Protein AF-X1H787-F1 (afdb_monomer)

Radius of gyration: 18.26 Å; Cα contacts (8 Å, |Δi|>4): 65; chains: 1; bounding box: 61×25×27 Å

Mean predicted aligned error: 9.71 Å

Nearest PDB structures (foldseek):
  7pua-assembly1_F3  TM=3.850E-01  e=4.254E+00  Trypanosoma brucei brucei
  7qvp-assembly1_ME  TM=2.271E-01  e=9.593E+00  Homo sapiens

Organism: NCBI:txid412755

pLDDT: mean 81.73, std 14.1, range [50.47, 94.94]

Foldseek 3Di:
DAEFEWEWDDWDQDPVRDIDTDTHRPDDDDDDPPDDYHYDYPPDDDDPPPPPPPPPPDD

Solvent-accessible surface area (backbone atoms only — not comparable to full-atom values): 4170 Å² total; per-residue (Å²): 123,55,75,43,68,26,37,59,70,50,74,46,78,40,98,88,72,48,78,42,82,42,66,44,68,78,60,96,78,90,83,62,88,95,63,71,69,45,81,43,64,44,91,66,80,89,73,87,76,72,75,78,70,81,75,81,80,86,126

Secondary structure (DSSP, 8-state):
-EEEEEEEEEEEE-TTSPEEEEEEESS--PPPTT--EEEEEET-PPP------------

Structure (mmCIF, N/CA/C/O backbone):
data_AF-X1H787-F1
#
_entry.id   AF-X1H787-F1
#
loop_
_atom_site.group_PDB
_atom_site.id
_atom_site.type_symbol
_atom_site.label_atom_id
_atom_site.label_alt_id
_atom_site.label_comp_id
_atom_site.label_asym_id
_atom_site.label_entity_id
_atom_site.label_seq_id
_atom_site.pdbx_PDB_ins_code
_atom_site.Cartn_x
_atom_site.Cartn_y
_atom_site.Cartn_z
_atom_site.occupancy
_atom_site.B_iso_or_equiv
_atom_site.auth_seq_id
_atom_site.auth_comp_id
_atom_site.auth_asym_id
_atom_site.auth_atom_id
_atom_site.pdbx_PDB_model_num
ATOM 1 N N . MET A 1 1 ? -6.558 -6.329 13.680 1.00 81.31 1 MET A N 1
ATOM 2 C CA . MET A 1 1 ? -6.424 -5.085 12.884 1.00 81.31 1 MET A CA 1
ATOM 3 C C . MET A 1 1 ? -6.985 -5.380 11.503 1.00 81.31 1 MET A C 1
ATOM 5 O O . MET A 1 1 ? -6.649 -6.434 10.987 1.00 81.31 1 MET A O 1
ATOM 9 N N . LYS A 1 2 ? -7.882 -4.551 10.952 1.00 87.81 2 LYS A N 1
ATOM 10 C CA . LYS A 1 2 ? -8.481 -4.831 9.633 1.00 87.81 2 LYS A CA 1
ATOM 11 C C . LYS A 1 2 ? -7.478 -4.480 8.530 1.00 87.81 2 LYS A C 1
ATOM 13 O O . LYS A 1 2 ? -6.900 -3.391 8.570 1.00 87.81 2 LYS A O 1
ATOM 18 N N . GLU A 1 3 ? -7.295 -5.389 7.580 1.00 91.00 3 GLU A N 1
ATOM 19 C CA . GLU A 1 3 ? -6.464 -5.171 6.395 1.00 91.00 3 GLU A CA 1
ATOM 20 C C . GLU A 1 3 ? -7.304 -4.606 5.245 1.00 91.00 3 GLU A C 1
ATOM 22 O O . GLU A 1 3 ? -8.478 -4.949 5.072 1.00 91.00 3 GLU A O 1
ATOM 27 N N . ILE A 1 4 ? -6.713 -3.678 4.501 1.00 90.81 4 ILE A N 1
ATOM 28 C CA . ILE A 1 4 ? -7.295 -3.058 3.318 1.00 90.81 4 ILE A CA 1
ATOM 29 C C . ILE A 1 4 ? -6.355 -3.340 2.162 1.00 90.81 4 ILE A C 1
ATOM 31 O O . ILE A 1 4 ? -5.234 -2.839 2.139 1.00 90.81 4 ILE A O 1
ATOM 35 N N . HIS A 1 5 ? -6.845 -4.128 1.218 1.00 89.94 5 HIS A N 1
ATOM 36 C CA . HIS A 1 5 ? -6.120 -4.478 0.012 1.00 89.94 5 HIS A CA 1
ATOM 37 C C . HIS A 1 5 ? -6.348 -3.423 -1.067 1.00 89.94 5 HIS A C 1
ATOM 39 O O . HIS A 1 5 ? -7.488 -3.028 -1.342 1.00 89.94 5 HIS A O 1
ATOM 45 N N . VAL A 1 6 ? -5.253 -2.950 -1.647 1.00 91.88 6 VAL A N 1
ATOM 46 C CA . VAL A 1 6 ? -5.229 -2.012 -2.770 1.00 91.88 6 VAL A CA 1
ATOM 47 C C . VAL A 1 6 ? -4.323 -2.576 -3.855 1.00 91.88 6 VAL A C 1
ATOM 49 O O . VAL A 1 6 ? -3.351 -3.259 -3.555 1.00 91.88 6 VAL A O 1
ATOM 52 N N . THR A 1 7 ? -4.621 -2.293 -5.115 1.00 92.50 7 THR A N 1
ATOM 53 C CA . THR A 1 7 ? -3.834 -2.793 -6.246 1.00 92.50 7 THR A CA 1
ATOM 54 C C . THR A 1 7 ? -2.763 -1.779 -6.624 1.00 92.50 7 THR A C 1
ATOM 56 O O . THR A 1 7 ? -3.059 -0.589 -6.754 1.00 92.50 7 THR A O 1
ATOM 59 N N . PHE A 1 8 ? -1.525 -2.235 -6.814 1.00 91.94 8 PHE A N 1
ATOM 60 C CA . PHE A 1 8 ? -0.451 -1.404 -7.351 1.00 91.94 8 PHE A CA 1
ATOM 61 C C . PHE A 1 8 ? -0.793 -0.906 -8.763 1.00 91.94 8 PHE A C 1
ATOM 63 O O . PHE A 1 8 ? -1.176 -1.694 -9.626 1.00 91.94 8 PHE A O 1
ATOM 70 N N . ALA A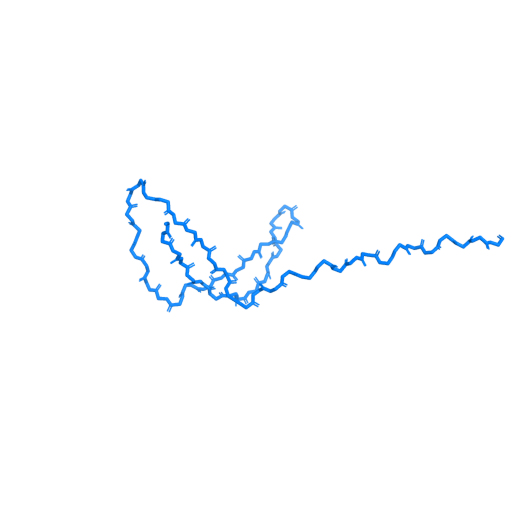 1 9 ? -0.643 0.398 -8.998 1.00 91.50 9 ALA A N 1
ATOM 71 C CA . ALA A 1 9 ? -0.921 1.021 -10.292 1.00 91.50 9 ALA A CA 1
ATOM 72 C C . ALA A 1 9 ? 0.331 1.607 -10.959 1.00 91.50 9 ALA A C 1
ATOM 74 O O . ALA A 1 9 ? 0.364 1.731 -12.181 1.00 91.50 9 ALA A O 1
ATOM 75 N N . GLY A 1 10 ? 1.365 1.951 -10.190 1.00 90.75 10 GLY A N 1
ATOM 76 C CA . GLY A 1 10 ? 2.613 2.463 -10.744 1.00 90.75 10 GLY A CA 1
ATOM 77 C C . GLY A 1 10 ? 3.445 3.250 -9.742 1.00 90.75 10 GLY A C 1
ATOM 78 O O . GLY A 1 10 ? 3.135 3.311 -8.550 1.00 90.75 10 GLY A O 1
ATOM 79 N N . VAL A 1 11 ? 4.502 3.872 -10.257 1.00 91.81 11 VAL A N 1
ATOM 80 C CA . VAL A 1 11 ? 5.330 4.831 -9.522 1.00 91.81 11 VAL A CA 1
ATOM 81 C C . VAL A 1 11 ? 5.384 6.160 -10.262 1.00 9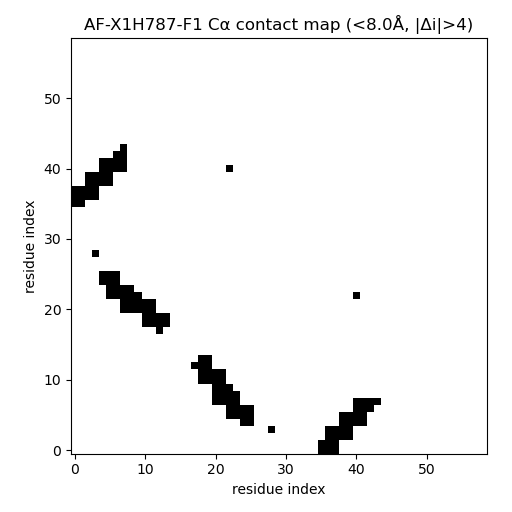1.81 11 VAL A C 1
ATOM 83 O O . VAL A 1 11 ? 5.427 6.187 -11.491 1.00 91.81 11 VAL A O 1
ATOM 86 N N . GLU A 1 12 ? 5.428 7.258 -9.517 1.00 93.06 12 GLU A N 1
ATOM 87 C CA . GLU A 1 12 ? 5.665 8.597 -10.059 1.00 93.06 12 GLU A CA 1
ATOM 88 C C . GLU A 1 12 ? 6.812 9.291 -9.329 1.00 93.06 12 GLU A C 1
ATOM 90 O O . GLU A 1 12 ? 7.087 9.012 -8.161 1.00 93.06 12 GLU A O 1
ATOM 95 N N . LYS A 1 13 ? 7.503 10.196 -10.027 1.00 92.31 13 LYS 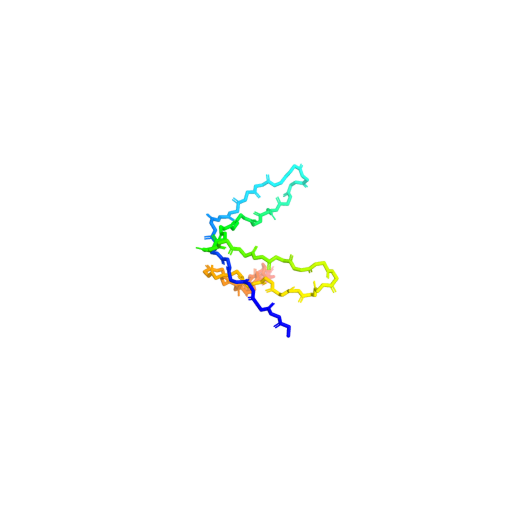A N 1
ATOM 96 C CA . LYS A 1 13 ? 8.560 11.006 -9.423 1.00 92.31 13 LYS A CA 1
ATOM 97 C C . LYS A 1 13 ? 7.925 12.170 -8.667 1.00 92.31 13 LYS A C 1
ATOM 99 O O . LYS A 1 13 ? 7.293 13.032 -9.273 1.00 92.31 13 LYS A O 1
ATOM 104 N N . ALA A 1 14 ? 8.117 12.192 -7.357 1.00 89.44 14 ALA A N 1
ATOM 105 C CA . ALA A 1 14 ? 7.664 13.264 -6.491 1.00 89.44 14 ALA A CA 1
ATOM 106 C C . ALA A 1 14 ? 8.513 14.539 -6.690 1.00 89.44 14 ALA A C 1
ATOM 108 O O . ALA A 1 14 ? 9.656 14.464 -7.161 1.00 89.44 14 ALA A O 1
ATOM 109 N N . PRO A 1 15 ? 7.985 15.725 -6.329 1.00 89.31 15 PRO A N 1
ATOM 110 C CA . PRO A 1 15 ? 8.693 16.999 -6.492 1.00 89.31 15 PRO A CA 1
ATOM 111 C C . PRO A 1 15 ? 10.033 17.084 -5.749 1.00 89.31 15 PRO A C 1
ATOM 113 O O . PRO A 1 15 ? 10.915 17.839 -6.149 1.00 89.31 15 PRO A O 1
ATOM 116 N N . ASP A 1 16 ? 10.198 16.300 -4.686 1.00 92.31 16 ASP A N 1
ATOM 117 C CA . ASP A 1 16 ? 11.424 16.188 -3.891 1.00 92.31 16 ASP A CA 1
ATOM 118 C C . ASP A 1 16 ? 12.464 15.230 -4.504 1.00 92.31 16 ASP A C 1
ATOM 120 O O . ASP A 1 16 ? 13.531 15.006 -3.935 1.00 92.31 16 ASP A O 1
ATOM 124 N N . GLY A 1 17 ? 12.165 14.666 -5.676 1.00 89.75 17 GLY A N 1
ATOM 125 C CA . GLY A 1 17 ? 13.020 13.724 -6.383 1.00 89.75 17 GLY A CA 1
ATOM 126 C C . GLY A 1 17 ? 12.863 12.268 -5.946 1.00 89.75 17 GLY A C 1
ATOM 127 O O . GLY A 1 17 ? 13.497 11.411 -6.565 1.00 89.75 17 GLY A O 1
ATOM 128 N N . GLN A 1 18 ? 12.027 11.972 -4.946 1.00 93.19 18 GLN A N 1
ATOM 129 C CA . GLN A 1 18 ? 11.726 10.603 -4.520 1.00 93.19 18 GLN A CA 1
ATOM 130 C C . GLN A 1 18 ? 10.692 9.938 -5.440 1.00 93.19 18 GLN A C 1
ATOM 132 O O . GLN A 1 18 ? 10.120 10.570 -6.328 1.00 93.19 18 GLN A O 1
ATOM 137 N N . PHE A 1 19 ? 10.445 8.643 -5.237 1.00 88.19 19 PHE A N 1
ATOM 138 C CA . PHE A 1 19 ? 9.378 7.918 -5.924 1.00 88.19 19 PHE A CA 1
ATOM 139 C C . PHE A 1 19 ? 8.176 7.738 -5.001 1.00 88.19 19 PHE A C 1
ATOM 141 O O . PHE A 1 19 ? 8.317 7.295 -3.864 1.00 88.19 19 PHE A O 1
ATOM 148 N N . SER A 1 20 ? 6.992 8.049 -5.517 1.00 89.81 20 SER A N 1
ATOM 149 C CA . SER A 1 20 ? 5.710 7.784 -4.868 1.00 89.81 20 SER A CA 1
ATOM 150 C C . SER A 1 20 ? 5.049 6.564 -5.496 1.00 89.81 20 SER A C 1
ATOM 152 O O . SER A 1 20 ? 5.148 6.354 -6.704 1.00 89.81 20 SER A O 1
ATOM 154 N N . ILE A 1 21 ? 4.372 5.755 -4.677 1.00 89.50 21 ILE A N 1
ATOM 155 C CA . ILE A 1 21 ? 3.577 4.612 -5.141 1.00 89.50 21 ILE A CA 1
ATOM 156 C C . ILE A 1 21 ? 2.150 5.084 -5.401 1.00 89.50 21 ILE A C 1
ATOM 158 O O . ILE A 1 21 ? 1.496 5.619 -4.505 1.00 89.50 21 ILE A O 1
ATOM 162 N N . ILE A 1 22 ? 1.650 4.811 -6.601 1.00 90.31 22 ILE A N 1
ATOM 163 C CA . ILE A 1 22 ? 0.248 4.997 -6.965 1.00 90.31 22 ILE A CA 1
ATOM 164 C C . ILE A 1 22 ? -0.457 3.652 -6.787 1.00 90.31 22 ILE A C 1
ATOM 166 O O . ILE A 1 22 ? 0.006 2.620 -7.282 1.00 90.31 22 ILE A O 1
ATOM 170 N N . TYR A 1 23 ? -1.588 3.651 -6.086 1.00 91.62 23 TYR A N 1
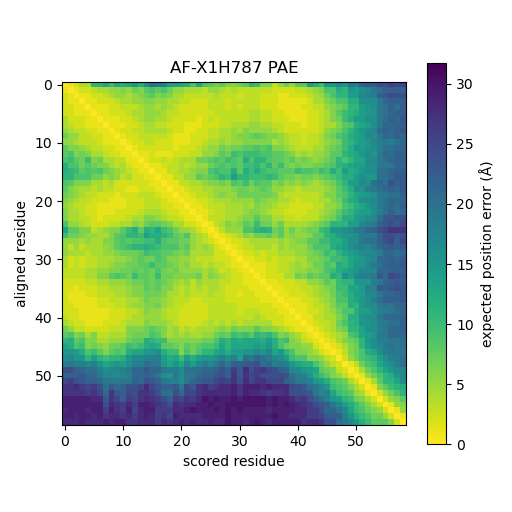ATOM 171 C CA . TYR A 1 23 ? -2.408 2.462 -5.870 1.00 91.62 23 TYR A CA 1
ATOM 172 C C . TYR A 1 23 ? -3.894 2.774 -6.053 1.00 91.62 23 TYR A C 1
ATOM 174 O O . TYR A 1 23 ? -4.347 3.890 -5.800 1.00 91.62 23 TYR A O 1
ATOM 182 N N . ILE A 1 24 ? -4.661 1.769 -6.475 1.00 86.94 24 ILE A N 1
ATOM 183 C CA . ILE A 1 24 ? -6.105 1.868 -6.703 1.00 86.94 24 ILE A CA 1
ATOM 184 C C . ILE A 1 24 ? -6.821 0.999 -5.662 1.00 86.94 24 ILE A C 1
ATOM 186 O O . ILE A 1 24 ? -6.525 -0.195 -5.553 1.00 86.94 24 ILE A O 1
ATOM 190 N N . PRO A 1 25 ? -7.766 1.544 -4.877 1.00 83.38 25 PRO A N 1
ATOM 191 C CA . PRO A 1 25 ? -8.574 0.723 -3.989 1.00 83.38 25 PRO A CA 1
ATOM 192 C C . PRO A 1 25 ? -9.498 -0.176 -4.816 1.00 83.38 25 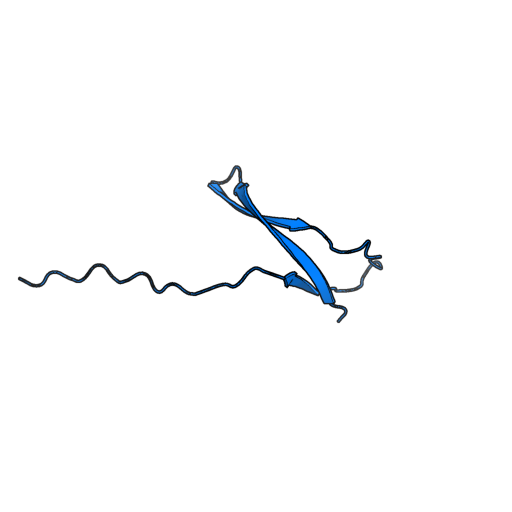PRO A C 1
ATOM 194 O O . PRO A 1 25 ? -10.287 0.315 -5.619 1.00 83.38 25 PRO A O 1
ATOM 197 N N . GLY A 1 26 ? -9.434 -1.492 -4.596 1.00 74.06 26 GLY A N 1
ATOM 198 C CA . GLY A 1 26 ? -10.251 -2.449 -5.353 1.00 74.06 26 GLY A CA 1
ATOM 199 C C . GLY A 1 26 ? -11.758 -2.317 -5.099 1.00 74.06 26 GLY A C 1
ATOM 200 O O . GLY A 1 26 ? -12.555 -2.654 -5.962 1.00 74.06 26 GLY A O 1
ATOM 201 N N . ASN A 1 27 ? -12.154 -1.804 -3.928 1.00 81.06 27 ASN A N 1
ATOM 202 C CA . ASN A 1 27 ? -13.540 -1.536 -3.537 1.00 81.06 27 ASN A CA 1
ATOM 203 C C . ASN A 1 27 ? -13.606 -0.323 -2.595 1.00 81.06 27 ASN A C 1
ATOM 205 O O . ASN A 1 27 ? -12.643 -0.023 -1.884 1.00 81.06 27 ASN A O 1
ATOM 209 N N . ARG A 1 28 ? -14.771 0.338 -2.513 1.00 83.00 28 ARG A N 1
ATOM 210 C CA . ARG A 1 28 ? -15.015 1.399 -1.519 1.00 83.00 28 ARG A CA 1
ATOM 211 C C . ARG A 1 28 ? -14.888 0.829 -0.101 1.00 83.00 28 ARG A C 1
ATOM 213 O O . ARG A 1 28 ? -15.664 -0.036 0.296 1.00 83.00 28 ARG A O 1
ATOM 220 N N . GLN A 1 29 ? -13.948 1.354 0.681 1.00 83.00 29 GLN A N 1
ATOM 221 C CA . GLN A 1 29 ? -13.747 0.984 2.085 1.00 83.00 29 GLN A CA 1
ATOM 222 C C . GLN A 1 29 ? -14.283 2.080 3.007 1.00 83.00 29 GLN A C 1
ATOM 224 O O . GLN A 1 29 ? -13.970 3.256 2.838 1.00 83.00 29 GLN A O 1
ATOM 229 N N . ILE A 1 30 ? -15.079 1.693 4.003 1.00 86.50 30 ILE A N 1
ATOM 230 C CA . ILE A 1 30 ? -15.526 2.597 5.068 1.00 86.50 30 ILE A CA 1
ATOM 231 C C . ILE A 1 30 ? -14.500 2.541 6.203 1.00 86.50 30 ILE A C 1
ATOM 233 O O . ILE A 1 30 ? -14.245 1.471 6.764 1.00 86.50 30 ILE A O 1
ATOM 237 N N . LEU A 1 31 ? -13.924 3.698 6.534 1.00 90.25 31 LEU A N 1
ATOM 238 C CA . LEU A 1 31 ? -13.002 3.869 7.654 1.00 90.25 31 LEU A CA 1
ATOM 239 C C . LEU A 1 31 ? -13.752 4.460 8.847 1.00 90.25 31 LEU A C 1
ATOM 241 O O . LEU A 1 31 ? -14.498 5.426 8.705 1.00 90.25 31 LEU A O 1
ATOM 245 N N . LEU A 1 32 ? -13.554 3.872 10.022 1.00 92.38 32 LEU A N 1
ATOM 246 C CA . LEU A 1 32 ? -14.135 4.347 11.270 1.00 92.38 32 LEU A CA 1
ATOM 247 C C . LEU A 1 32 ? -13.112 5.224 12.007 1.00 92.38 32 LEU A C 1
ATOM 249 O O . LEU A 1 32 ? -11.956 4.806 12.148 1.00 92.38 32 LEU A O 1
ATOM 253 N N . PRO A 1 33 ? -13.515 6.401 12.518 1.00 94.75 33 PRO A N 1
ATOM 254 C CA . PRO A 1 33 ? -12.635 7.265 13.296 1.00 94.75 33 PRO A CA 1
ATOM 255 C C . PRO A 1 33 ? -11.980 6.531 14.473 1.00 94.75 33 PRO A C 1
ATOM 257 O O . PRO A 1 33 ? -12.606 5.710 15.147 1.00 94.75 33 PRO A O 1
ATOM 260 N N . GLY A 1 34 ? -10.697 6.808 14.712 1.00 94.69 34 GLY A N 1
ATOM 261 C CA . GLY A 1 34 ? -9.933 6.225 15.821 1.00 94.69 34 GLY A CA 1
ATOM 262 C C . GLY A 1 34 ? -9.550 4.747 15.656 1.00 94.69 34 GLY A C 1
ATOM 263 O O . GLY A 1 34 ? -8.910 4.184 16.544 1.00 94.69 34 GLY A O 1
ATOM 264 N N . LYS A 1 35 ? -9.902 4.092 14.541 1.00 94.94 35 LYS A N 1
ATOM 265 C CA . LYS A 1 35 ? -9.469 2.717 14.254 1.00 94.94 35 LYS A CA 1
ATOM 266 C C . LYS A 1 35 ? -8.182 2.706 13.434 1.00 94.94 35 LYS A C 1
ATOM 268 O O . LYS A 1 35 ? -7.984 3.517 12.535 1.00 94.94 35 LYS A O 1
ATOM 273 N N . ARG A 1 36 ? -7.313 1.739 13.739 1.00 94.31 36 ARG A N 1
ATOM 274 C CA . ARG A 1 36 ? -6.109 1.450 12.955 1.00 94.31 36 ARG A CA 1
ATOM 275 C C . ARG A 1 36 ? 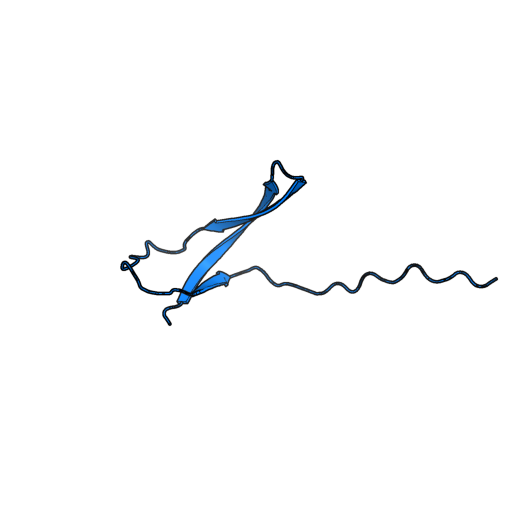-6.415 0.407 11.888 1.00 94.31 36 ARG A C 1
ATOM 277 O O . ARG A 1 36 ? -7.038 -0.620 12.175 1.00 94.31 36 ARG A O 1
ATOM 284 N N . TYR A 1 37 ? -5.915 0.670 10.691 1.00 91.56 37 TYR A N 1
ATOM 285 C CA . TYR A 1 37 ? -6.019 -0.192 9.524 1.00 91.56 37 TYR A CA 1
ATOM 286 C C . TYR A 1 37 ? -4.620 -0.441 8.975 1.00 91.56 37 TYR A C 1
ATOM 288 O O . TYR A 1 37 ? -3.754 0.426 9.080 1.00 91.56 37 TYR A O 1
ATOM 296 N N . LYS A 1 38 ? -4.410 -1.616 8.390 1.00 91.81 38 LYS A N 1
ATOM 297 C CA . LYS A 1 38 ? -3.186 -1.936 7.654 1.00 91.81 38 LYS A CA 1
ATOM 298 C C . LYS A 1 38 ? -3.512 -1.936 6.171 1.00 91.81 38 LYS A C 1
ATOM 300 O O . LYS A 1 38 ? -4.419 -2.651 5.757 1.00 91.81 38 LYS A O 1
ATOM 305 N N . ILE A 1 39 ? -2.800 -1.127 5.397 1.00 89.75 39 ILE A N 1
ATOM 306 C CA . ILE A 1 39 ? -2.913 -1.136 3.93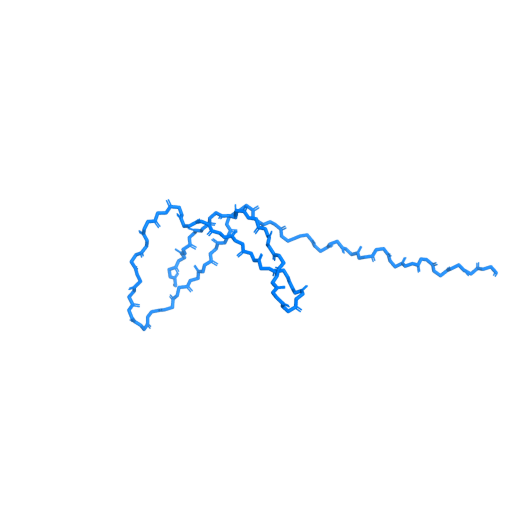9 1.00 89.75 39 ILE A CA 1
ATOM 307 C C . ILE A 1 39 ? -1.933 -2.177 3.406 1.00 89.75 39 ILE A C 1
ATOM 309 O O . ILE A 1 39 ? -0.756 -2.163 3.767 1.00 89.75 39 ILE A O 1
ATOM 313 N N . VAL A 1 40 ? -2.441 -3.090 2.588 1.00 89.94 40 VAL A N 1
ATOM 314 C CA . VAL A 1 40 ? -1.670 -4.110 1.880 1.00 89.94 40 VAL A CA 1
ATOM 315 C C . VAL A 1 40 ? -1.754 -3.775 0.397 1.00 89.94 40 VAL A C 1
ATOM 317 O O . VAL A 1 40 ? -2.852 -3.644 -0.141 1.00 89.94 40 VAL A O 1
ATOM 320 N N . ILE A 1 41 ? -0.602 -3.564 -0.238 1.00 90.88 41 ILE A N 1
ATOM 321 C CA . ILE A 1 41 ? -0.522 -3.256 -1.667 1.00 90.88 41 ILE A CA 1
ATOM 322 C C . ILE A 1 41 ? -0.252 -4.562 -2.409 1.00 90.88 41 ILE A C 1
ATOM 324 O O . ILE A 1 41 ? 0.845 -5.112 -2.329 1.00 90.88 41 ILE A O 1
ATOM 328 N N . ASP A 1 42 ? -1.254 -5.049 -3.127 1.00 90.44 42 ASP A N 1
ATOM 329 C CA . ASP A 1 42 ? -1.158 -6.257 -3.932 1.00 90.44 42 ASP A CA 1
ATOM 330 C C . ASP A 1 42 ? -0.462 -5.951 -5.266 1.00 90.44 42 ASP A C 1
ATOM 332 O O . ASP A 1 42 ? -0.694 -4.911 -5.891 1.00 90.44 42 ASP A O 1
ATOM 336 N N . GLY A 1 43 ? 0.382 -6.878 -5.722 1.00 84.81 43 GLY A N 1
ATOM 337 C CA . GLY A 1 43 ? 1.104 -6.765 -6.995 1.00 84.81 43 GLY A CA 1
ATOM 338 C C . GLY A 1 43 ? 2.426 -5.995 -6.928 1.00 84.81 43 GLY A C 1
ATOM 339 O O . GLY A 1 43 ? 3.097 -5.876 -7.950 1.00 84.81 43 GLY A O 1
ATOM 340 N N . LEU A 1 44 ? 2.834 -5.516 -5.748 1.00 82.88 44 LEU A N 1
ATOM 341 C CA . LEU A 1 44 ? 4.165 -4.954 -5.523 1.00 82.88 44 LEU A CA 1
ATOM 342 C C . LEU A 1 44 ? 5.010 -5.925 -4.690 1.00 82.88 44 LEU A C 1
ATOM 344 O O . LEU A 1 44 ? 4.755 -6.126 -3.504 1.00 82.88 44 LEU A O 1
ATOM 348 N N . SER A 1 45 ? 6.034 -6.511 -5.305 1.00 75.31 45 SER A N 1
ATOM 349 C CA . SER A 1 45 ? 7.060 -7.287 -4.606 1.00 75.31 45 SER A CA 1
ATOM 350 C C . SER A 1 45 ? 8.329 -6.455 -4.476 1.00 75.31 45 SER A C 1
ATOM 352 O O . SER A 1 45 ? 8.875 -5.996 -5.479 1.00 75.31 45 SER A O 1
ATOM 354 N N . TYR A 1 46 ? 8.809 -6.277 -3.249 1.00 69.56 46 TYR A N 1
ATOM 355 C CA . TYR A 1 46 ? 10.140 -5.738 -3.002 1.00 69.56 46 TYR A CA 1
ATOM 356 C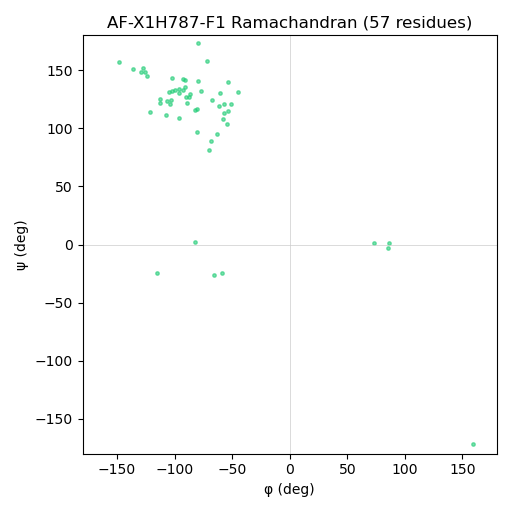 C . TYR A 1 46 ? 11.155 -6.874 -3.135 1.00 69.56 46 TYR A C 1
ATOM 358 O O . TYR A 1 46 ? 11.103 -7.835 -2.369 1.00 69.56 46 TYR A O 1
ATOM 366 N N . ASP A 1 47 ? 12.045 -6.770 -4.117 1.00 72.06 47 ASP A N 1
ATOM 367 C CA . ASP A 1 47 ? 13.240 -7.603 -4.199 1.00 72.06 47 ASP A CA 1
ATOM 368 C C . ASP A 1 47 ? 14.430 -6.744 -3.766 1.00 72.06 47 ASP A C 1
ATOM 370 O O . ASP A 1 47 ? 14.691 -5.692 -4.359 1.00 72.06 47 ASP A O 1
ATOM 374 N N . GLU A 1 48 ? 15.137 -7.164 -2.715 1.00 59.16 48 GLU A N 1
ATOM 375 C CA . GLU A 1 48 ? 16.419 -6.563 -2.357 1.00 59.16 48 GLU A CA 1
ATOM 376 C C . GLU A 1 48 ? 17.438 -6.964 -3.419 1.00 59.16 48 GLU A C 1
ATOM 378 O O . GLU A 1 48 ? 18.242 -7.882 -3.231 1.00 59.16 48 GLU A O 1
ATOM 383 N N . SER A 1 49 ? 17.434 -6.257 -4.552 1.00 61.62 49 SER A N 1
ATOM 384 C CA . SER A 1 49 ? 18.523 -6.360 -5.506 1.00 61.62 49 SER A CA 1
ATOM 385 C C . SER A 1 49 ? 19.776 -5.863 -4.792 1.00 61.62 49 SER A C 1
ATOM 387 O O . SER A 1 49 ? 20.019 -4.657 -4.710 1.00 61.62 49 SER A O 1
ATOM 389 N N . LYS A 1 50 ? 20.557 -6.782 -4.216 1.00 62.09 50 LYS A N 1
ATOM 390 C CA . LYS A 1 50 ? 21.869 -6.463 -3.660 1.00 62.09 50 LYS A CA 1
ATOM 391 C C . LYS A 1 50 ? 22.637 -5.766 -4.780 1.00 62.09 50 LYS A C 1
ATOM 393 O O . LYS A 1 50 ? 22.879 -6.414 -5.806 1.00 62.09 50 LYS A O 1
ATOM 398 N N . PRO A 1 51 ? 22.990 -4.474 -4.650 1.00 59.94 51 PRO A N 1
ATOM 399 C CA . PRO A 1 51 ? 23.825 -3.846 -5.651 1.00 59.94 51 PRO A CA 1
ATOM 400 C C . PRO A 1 51 ? 25.091 -4.691 -5.716 1.00 59.94 51 PRO A C 1
ATOM 402 O O . PRO A 1 51 ? 25.737 -4.927 -4.692 1.00 59.94 51 PRO A O 1
ATOM 405 N N . LYS A 1 52 ? 25.398 -5.242 -6.895 1.00 61.28 52 LYS A N 1
ATOM 406 C CA . LYS A 1 52 ? 26.679 -5.912 -7.102 1.00 61.28 52 LYS A CA 1
ATOM 407 C C . LYS A 1 52 ? 27.727 -4.858 -6.786 1.00 61.28 52 LYS A C 1
ATOM 409 O O . LYS A 1 52 ? 27.843 -3.888 -7.534 1.00 61.28 52 LYS A O 1
ATOM 414 N N . SER A 1 53 ? 28.411 -5.008 -5.651 1.00 57.22 53 SER A N 1
ATOM 415 C CA . SER A 1 53 ? 29.524 -4.143 -5.279 1.00 57.22 53 SER A CA 1
ATOM 416 C C . SER A 1 53 ? 30.408 -3.982 -6.513 1.00 57.22 53 SER A C 1
ATOM 418 O O . SER A 1 53 ? 30.702 -5.001 -7.152 1.00 57.22 53 SER A O 1
ATOM 420 N N . PRO A 1 54 ? 30.810 -2.757 -6.892 1.00 56.53 54 PRO A N 1
ATOM 421 C CA . PRO A 1 54 ? 31.799 -2.595 -7.939 1.00 56.53 54 PRO A CA 1
ATOM 422 C C . PRO A 1 54 ? 33.017 -3.383 -7.474 1.00 56.53 54 PRO A C 1
ATOM 424 O O . PRO A 1 54 ? 33.582 -3.086 -6.420 1.00 56.53 54 PRO A O 1
ATOM 427 N N . GLY A 1 55 ? 33.330 -4.465 -8.188 1.00 50.47 55 GLY A N 1
ATOM 428 C CA . GLY A 1 55 ? 34.477 -5.297 -7.884 1.00 50.47 55 GLY A CA 1
ATOM 429 C C . GLY A 1 55 ? 35.691 -4.393 -7.764 1.00 50.47 55 GLY A C 1
ATOM 430 O O . GLY A 1 55 ? 36.015 -3.654 -8.693 1.00 50.47 55 GLY A O 1
ATOM 431 N N . VAL A 1 56 ? 36.317 -4.423 -6.593 1.00 50.88 56 VAL A N 1
ATOM 432 C CA . VAL A 1 56 ? 37.652 -3.883 -6.381 1.00 50.88 56 VAL A CA 1
ATOM 433 C C . VAL A 1 56 ? 38.542 -4.557 -7.424 1.00 50.88 56 VAL A C 1
ATOM 435 O O . VAL A 1 56 ? 38.847 -5.744 -7.314 1.00 50.88 56 VAL A O 1
ATOM 438 N N . ASN A 1 57 ? 38.891 -3.825 -8.483 1.00 51.16 57 ASN A N 1
ATOM 439 C CA . ASN A 1 57 ? 39.932 -4.230 -9.415 1.00 51.16 57 ASN A CA 1
ATOM 440 C C . ASN A 1 57 ? 41.260 -4.153 -8.656 1.00 51.16 57 ASN A C 1
ATOM 442 O O . ASN A 1 57 ? 41.915 -3.116 -8.640 1.00 51.16 57 ASN A O 1
ATOM 446 N N . SER A 1 58 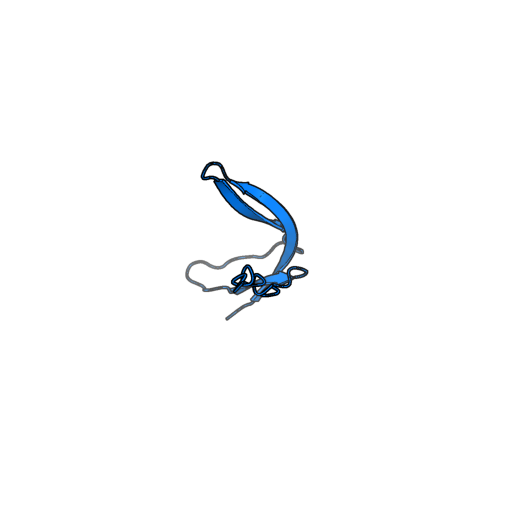? 41.635 -5.252 -8.007 1.00 50.81 58 SER A N 1
ATOM 447 C CA . SER A 1 58 ? 43.008 -5.487 -7.575 1.00 50.81 58 SER A CA 1
ATOM 448 C C . SER A 1 58 ? 43.800 -6.000 -8.777 1.00 50.81 58 SER A C 1
ATOM 450 O O . SER A 1 58 ? 43.745 -7.190 -9.096 1.00 50.81 58 SER A O 1
ATOM 452 N N . ARG A 1 59 ? 44.508 -5.100 -9.458 1.00 52.59 59 ARG A N 1
ATOM 453 C CA . ARG A 1 59 ? 45.710 -5.412 -10.238 1.00 52.59 59 ARG A CA 1
ATOM 454 C C . ARG A 1 59 ? 46.733 -4.313 -10.033 1.00 52.59 59 ARG A C 1
ATOM 456 O O . ARG A 1 59 ? 46.318 -3.137 -10.078 1.00 52.59 59 ARG A O 1
#

Sequence (59 aa):
MKEIHVTFAGVEKAPDGQFSIIYIPGNRQILLPGKRYKIVIDGLSYDESKPKSPGVNSR